Protein AF-A0A183KPU4-F1 (afdb_monomer_lite)

Organism: NCBI:txid6186

InterPro domains:
  IPR036188 FAD/NAD(P)-binding domain superfamily [G3DSA:3.50.50.60] (42-158)
  IPR036188 FAD/NAD(P)-binding domain superfamily [SSF51905] (25-157)
  IPR051205 Ubiquinone biosynthesis monooxygenase UbiH/COQ6 [PTHR43876] (45-157)

Radius of gyration: 27.28 Å; chains: 1; bounding box: 98×34×74 Å

Foldseek 3Di:
DDDDDDDPPPPPPPPPPPPPPPAAEAAEDEADLFLVSLLVVQCVLDPDNPPLCLVVQQVVPDKAFDQKDWADDPPDPDIDMDGHVGPDIDGDRVSSSVSSVCSCPVDPSVPRDDDQPQKHFDDWDDDDPVCLVAWIWTWIDHPVDRDIGIYTYNYYHD

Sequence (158 aa):
MTFLNYHKFLTTSFRGYSVKKLLPKYDVIIVGGGMVGFGLAAVAAASKFLDIGVWEFIQSFRSQPVNKMKVWETKSNLYLTFQRNPLAYIVENDLVIESLCNYLGSNNNSSNVTILYETQAENIQLPSSDHPEHLVRVDVQQRTQAKQETVETDLLVC

Secondary structure (DSSP, 8-state):
---------------------PPPEEEEEE---SHHHHHHHHHHH-SSTT-SSHHHHHHHH--EEEEEEEEE-TTSS-EEEEEEEEEEEE--HHHHHHHHHHHHHHSTTTTS----TTEEEEEEEPPPTT-TTSPEEEEEEETT-S-EEEEEEEEEE-

pLDDT: mean 80.34, std 19.76, range [31.11, 97.19]

Structure (mmCIF, N/CA/C/O backbone):
data_AF-A0A183KPU4-F1
#
_entry.id   AF-A0A183KPU4-F1
#
loop_
_atom_site.group_PDB
_atom_site.id
_atom_site.type_symbol
_atom_site.label_atom_id
_atom_site.label_alt_id
_atom_site.label_comp_id
_atom_site.label_asym_id
_atom_site.label_entity_id
_atom_site.label_seq_id
_atom_site.pdbx_PDB_ins_code
_atom_site.Cartn_x
_atom_site.Cartn_y
_atom_site.Cartn_z
_atom_site.occupancy
_atom_site.B_iso_or_equiv
_atom_site.auth_seq_id
_atom_site.auth_comp_id
_atom_site.auth_asym_id
_atom_site.auth_atom_id
_atom_site.pdbx_PDB_model_num
ATOM 1 N N . MET A 1 1 ? -63.626 -15.645 52.120 1.00 37.94 1 MET A N 1
ATOM 2 C CA . MET A 1 1 ? -62.893 -15.486 50.847 1.00 37.94 1 MET A CA 1
ATOM 3 C C . MET A 1 1 ? -62.095 -14.192 50.923 1.00 37.94 1 MET A C 1
ATOM 5 O O . MET A 1 1 ? -62.644 -13.130 50.699 1.00 37.94 1 MET A O 1
ATOM 9 N N . THR A 1 2 ? -61.002 -14.213 51.680 1.00 33.72 2 THR A N 1
ATOM 10 C CA . THR A 1 2 ? -59.602 -14.320 51.212 1.00 33.72 2 THR A CA 1
ATOM 11 C C . THR A 1 2 ? -59.007 -12.935 50.951 1.00 33.72 2 THR A C 1
ATOM 13 O O . THR A 1 2 ? -59.057 -12.409 49.846 1.00 33.72 2 THR A O 1
ATOM 16 N N . PHE A 1 3 ? -58.444 -12.363 52.018 1.00 36.56 3 PHE A N 1
ATOM 17 C CA . PHE A 1 3 ? -57.412 -11.333 51.963 1.00 36.56 3 PHE A CA 1
ATOM 18 C C . PHE A 1 3 ? -56.105 -11.976 51.476 1.00 36.56 3 PHE A C 1
ATOM 20 O O . PHE A 1 3 ? -55.657 -12.943 52.084 1.00 36.56 3 PHE A O 1
ATOM 27 N N . LEU A 1 4 ? -55.475 -11.434 50.435 1.00 36.81 4 LEU A N 1
ATOM 28 C CA . LEU A 1 4 ? -54.052 -11.642 50.133 1.00 36.81 4 LEU A CA 1
ATOM 29 C C . LEU A 1 4 ? -53.543 -10.367 49.441 1.00 36.81 4 LEU A C 1
ATOM 31 O O . LEU A 1 4 ? -53.951 -10.047 48.332 1.00 36.81 4 LEU A O 1
ATOM 35 N N . ASN A 1 5 ? -52.949 -9.457 50.210 1.00 33.78 5 ASN A N 1
ATOM 36 C CA . ASN A 1 5 ? -51.509 -9.319 50.462 1.00 33.78 5 ASN A CA 1
ATOM 37 C C . ASN A 1 5 ? -50.721 -8.757 49.272 1.00 33.78 5 ASN A C 1
ATOM 39 O O . ASN A 1 5 ? -50.370 -9.445 48.318 1.00 33.78 5 ASN A O 1
ATOM 43 N N . TYR A 1 6 ? -50.404 -7.469 49.415 1.00 39.22 6 TYR A N 1
ATOM 44 C CA . TYR A 1 6 ? -49.372 -6.750 48.692 1.00 39.22 6 TYR A CA 1
ATOM 45 C C . TYR A 1 6 ? -48.013 -7.418 48.909 1.00 39.22 6 TYR A C 1
ATOM 47 O O . TYR A 1 6 ? -47.496 -7.405 50.019 1.00 39.22 6 TYR A O 1
ATOM 55 N N . HIS A 1 7 ? -47.377 -7.878 47.835 1.00 41.19 7 HIS A N 1
ATOM 56 C CA . HIS A 1 7 ? -45.920 -7.963 47.782 1.00 41.19 7 HIS A CA 1
ATOM 57 C C . HIS A 1 7 ? -45.434 -7.410 46.449 1.00 41.19 7 HIS A C 1
ATOM 59 O O . HIS A 1 7 ? -45.338 -8.090 45.431 1.00 41.19 7 HIS A O 1
ATOM 65 N N . LYS A 1 8 ? -45.149 -6.109 46.483 1.00 36.81 8 LYS A N 1
ATOM 66 C CA . LYS A 1 8 ? -44.484 -5.348 45.433 1.00 36.81 8 LYS A CA 1
ATOM 67 C C . LYS A 1 8 ? -43.015 -5.792 45.395 1.00 36.81 8 LYS A C 1
ATOM 69 O O . LYS A 1 8 ? -42.163 -5.164 46.012 1.00 36.81 8 LYS A O 1
ATOM 74 N N . PHE A 1 9 ? -42.716 -6.892 44.709 1.00 33.06 9 PHE A N 1
ATOM 75 C CA . PHE A 1 9 ? -41.335 -7.270 44.403 1.00 33.06 9 PHE A CA 1
ATOM 76 C C . PHE A 1 9 ? -40.839 -6.434 43.220 1.00 33.06 9 PHE A C 1
ATOM 78 O O . PHE A 1 9 ? -40.821 -6.870 42.073 1.00 33.06 9 PHE A O 1
ATOM 85 N N . LEU A 1 10 ? -40.444 -5.193 43.510 1.00 34.44 10 LEU A N 1
ATOM 86 C CA . LEU A 1 10 ? -39.537 -4.451 42.642 1.00 34.44 10 LEU A CA 1
ATOM 87 C C . LEU A 1 10 ? -38.148 -5.054 42.852 1.00 34.44 10 LEU A C 1
ATOM 89 O O . LEU A 1 10 ? -37.408 -4.645 43.743 1.00 34.44 10 LEU A O 1
ATOM 93 N N . THR A 1 11 ? -37.813 -6.076 42.066 1.00 32.03 11 THR A N 1
ATOM 94 C CA . THR A 1 11 ? -36.414 -6.468 41.909 1.00 32.03 11 THR A CA 1
ATOM 95 C C . THR A 1 11 ? -35.737 -5.398 41.063 1.00 32.03 11 THR A C 1
ATOM 97 O O . THR A 1 11 ? -35.736 -5.414 39.834 1.00 32.03 11 THR A O 1
ATOM 100 N N . THR A 1 12 ? -35.224 -4.376 41.742 1.00 31.11 12 THR A N 1
ATOM 101 C CA . THR A 1 12 ? -34.335 -3.396 41.134 1.00 31.11 12 THR A CA 1
ATOM 102 C C . THR A 1 12 ? -32.992 -4.087 40.939 1.00 31.11 12 THR A C 1
ATOM 104 O O . THR A 1 12 ? -32.092 -4.010 41.771 1.00 31.11 12 THR A O 1
ATOM 107 N N . SER A 1 13 ? -32.871 -4.82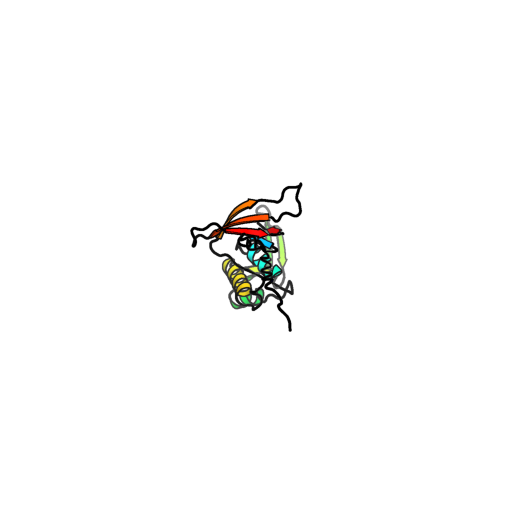6 39.839 1.00 32.31 13 SER A N 1
ATOM 108 C CA . SER A 1 13 ? -31.579 -5.235 39.303 1.00 32.31 13 SER A CA 1
ATOM 109 C C . SER A 1 13 ? -30.843 -3.959 38.893 1.00 32.31 13 SER A C 1
ATOM 111 O O . SER A 1 13 ? -31.006 -3.464 37.776 1.00 32.31 13 SER A O 1
ATOM 113 N N . PHE A 1 14 ? -30.014 -3.423 39.785 1.00 36.34 14 PHE A N 1
ATOM 114 C CA . PHE A 1 14 ? -28.955 -2.503 39.392 1.00 36.34 14 PHE A CA 1
ATOM 115 C C . PHE A 1 14 ? -27.898 -3.308 38.629 1.00 36.34 14 PHE A C 1
ATOM 117 O O . PHE A 1 14 ? -26.853 -3.671 39.162 1.00 36.34 14 PHE A O 1
ATOM 124 N N . ARG A 1 15 ? -28.164 -3.603 37.350 1.00 35.00 15 ARG A N 1
ATOM 125 C CA . ARG A 1 15 ? -27.070 -3.804 36.403 1.00 35.00 15 ARG A CA 1
ATOM 126 C C . ARG A 1 15 ? -26.472 -2.425 36.201 1.00 35.00 15 ARG A C 1
ATOM 128 O O . ARG A 1 15 ? -27.014 -1.611 35.459 1.00 35.00 15 ARG A O 1
ATOM 135 N N . GLY A 1 16 ? -25.384 -2.153 36.915 1.00 35.69 16 GLY A N 1
ATOM 136 C CA . GLY A 1 16 ? -24.474 -1.090 36.536 1.00 35.69 16 GLY A CA 1
ATOM 137 C C . GLY A 1 16 ? -23.959 -1.419 35.142 1.00 35.69 16 GLY A C 1
ATOM 138 O O . GLY A 1 16 ? -22.985 -2.152 34.994 1.00 35.69 16 GLY A O 1
ATOM 139 N N . TYR A 1 17 ? -24.648 -0.934 34.111 1.00 42.22 17 TYR A N 1
ATOM 140 C CA . TYR A 1 17 ? -24.042 -0.797 32.802 1.00 42.22 17 TYR A CA 1
ATOM 141 C C . TYR A 1 17 ? -22.864 0.140 33.027 1.00 42.22 17 TYR A C 1
ATOM 143 O O . TYR A 1 17 ? -23.053 1.308 33.360 1.00 42.22 17 TYR A O 1
ATOM 151 N N . SER A 1 18 ? -21.649 -0.401 32.953 1.00 39.38 18 SER A N 1
ATOM 152 C CA . SER A 1 18 ? -20.448 0.412 32.861 1.00 39.38 18 SER A CA 1
ATOM 153 C C . SER A 1 18 ? -20.680 1.381 31.705 1.00 39.38 18 SER A C 1
ATOM 155 O O . SER A 1 18 ? -20.642 0.981 30.546 1.00 39.38 18 SER A O 1
ATOM 157 N N . VAL A 1 19 ? -20.958 2.651 32.010 1.00 37.25 19 VAL A N 1
ATOM 158 C CA . VAL A 1 19 ? -21.059 3.737 31.023 1.00 37.25 19 VAL A CA 1
ATOM 159 C C . VAL A 1 19 ? -19.643 4.137 30.588 1.00 37.25 19 VAL A C 1
ATOM 161 O O . VAL A 1 19 ? -19.316 5.308 30.434 1.00 37.25 19 VAL A O 1
ATOM 164 N N . LYS A 1 20 ? -18.746 3.159 30.428 1.00 40.34 20 LYS A N 1
ATOM 165 C CA . LYS A 1 20 ? -17.534 3.365 29.652 1.00 40.34 20 LYS A CA 1
ATOM 166 C C . LYS A 1 20 ? -17.987 3.272 28.208 1.00 40.34 20 LYS A C 1
ATOM 168 O O . LYS A 1 20 ? -18.411 2.208 27.765 1.00 40.34 20 LYS A O 1
ATOM 173 N N . LYS A 1 21 ? -17.962 4.407 27.505 1.00 41.34 21 LYS A N 1
ATOM 174 C CA . LYS A 1 21 ? -18.067 4.439 26.045 1.00 41.34 21 LYS A CA 1
ATOM 175 C C . LYS A 1 21 ? -17.112 3.358 25.529 1.00 41.34 21 LYS A C 1
ATOM 177 O O . LYS A 1 21 ? -15.915 3.462 25.784 1.00 41.34 21 LYS A O 1
ATOM 182 N N . LEU A 1 22 ? -17.651 2.289 24.937 1.00 53.22 22 LEU A N 1
ATOM 183 C CA . LEU A 1 22 ? -16.833 1.229 24.350 1.00 53.22 22 LEU 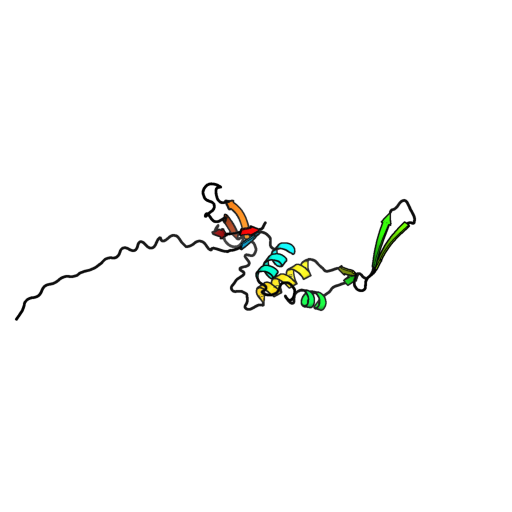A CA 1
ATOM 184 C C . LEU A 1 22 ? -15.892 1.905 23.354 1.00 53.22 22 LEU A C 1
ATOM 186 O O . LEU A 1 22 ? -16.356 2.636 22.474 1.00 53.22 22 LEU A O 1
ATOM 190 N N . LEU A 1 23 ? -14.586 1.743 23.568 1.00 61.66 23 LEU A N 1
ATOM 191 C CA . LEU A 1 23 ? -13.594 2.244 22.629 1.00 61.66 23 LEU A CA 1
ATOM 192 C C . LEU A 1 23 ? -13.758 1.461 21.320 1.00 61.66 23 LEU A C 1
ATOM 194 O O . LEU A 1 23 ? -14.060 0.264 21.371 1.00 61.66 23 LEU A O 1
ATOM 198 N N . PRO A 1 24 ? -13.610 2.106 20.153 1.00 79.38 24 PRO A N 1
ATOM 199 C CA . PRO A 1 24 ? -13.598 1.383 18.893 1.00 79.38 24 PRO A CA 1
ATOM 200 C C . PRO A 1 24 ? -12.443 0.378 18.921 1.00 79.38 24 PRO A C 1
ATOM 202 O O . PRO A 1 24 ? -11.287 0.766 19.111 1.00 79.38 24 PRO A O 1
ATOM 205 N N . LYS A 1 25 ? -12.774 -0.905 18.762 1.00 87.81 25 LYS A N 1
ATOM 206 C CA . LYS A 1 25 ? -11.802 -1.993 18.673 1.00 87.81 25 LYS A CA 1
ATOM 207 C C . LYS A 1 25 ? -11.666 -2.427 17.216 1.00 87.81 25 LYS A C 1
ATOM 209 O O . LYS A 1 25 ? -12.677 -2.676 16.561 1.00 87.81 25 LYS A O 1
ATOM 214 N N . TYR A 1 26 ? -10.428 -2.560 16.760 1.00 89.88 26 TYR A N 1
ATOM 215 C CA . TYR A 1 26 ? -10.066 -3.158 15.478 1.00 89.88 26 TYR A CA 1
ATOM 216 C C . TYR A 1 26 ? -9.167 -4.374 15.714 1.00 89.88 26 TYR A C 1
ATOM 218 O O . TYR A 1 26 ? -8.493 -4.448 16.735 1.00 89.88 26 TYR A O 1
ATOM 226 N N . ASP A 1 27 ? -9.138 -5.331 14.790 1.00 91.12 27 ASP A N 1
ATOM 227 C CA . ASP A 1 27 ? -8.179 -6.444 14.878 1.00 91.12 27 ASP A CA 1
ATOM 228 C C .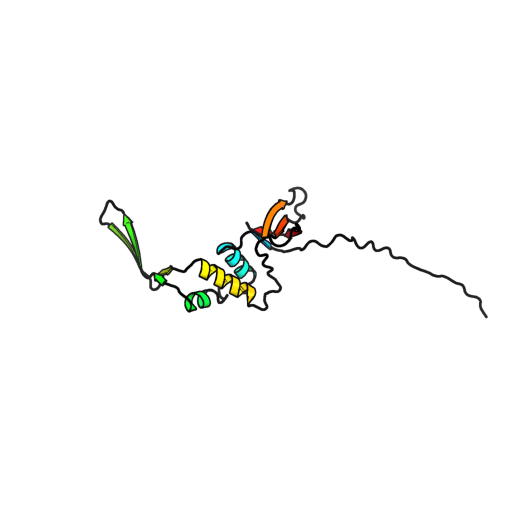 ASP A 1 27 ? -6.774 -5.990 14.445 1.00 91.12 27 ASP A C 1
ATOM 230 O O . ASP A 1 27 ? -5.758 -6.417 14.995 1.00 91.12 27 ASP A O 1
ATOM 234 N N . VAL A 1 28 ? -6.717 -5.094 13.454 1.00 91.19 28 VAL A N 1
ATOM 235 C CA . VAL A 1 28 ? -5.481 -4.529 12.909 1.00 91.19 28 VAL A CA 1
ATOM 236 C C . VAL A 1 28 ? -5.658 -3.029 12.693 1.00 91.19 28 VAL A C 1
ATOM 238 O O . VAL A 1 28 ? -6.637 -2.597 12.084 1.00 91.19 28 VAL A O 1
ATOM 241 N N . ILE A 1 29 ? -4.679 -2.236 13.130 1.00 93.81 29 ILE A N 1
ATOM 242 C CA . ILE A 1 29 ? -4.551 -0.816 12.782 1.00 93.81 29 ILE A CA 1
ATOM 243 C C . ILE A 1 29 ? -3.303 -0.642 11.923 1.00 93.81 29 ILE A C 1
ATOM 245 O O . ILE A 1 29 ? -2.221 -1.100 12.287 1.00 93.81 29 ILE A O 1
ATOM 249 N N . ILE A 1 30 ? -3.460 0.049 10.794 1.00 93.75 30 ILE A N 1
ATOM 250 C CA . ILE A 1 30 ? -2.371 0.408 9.882 1.00 93.75 30 ILE A CA 1
ATOM 251 C C . ILE A 1 30 ? -2.176 1.924 9.957 1.00 93.75 30 ILE A C 1
ATOM 253 O O . ILE A 1 30 ? -3.063 2.693 9.583 1.00 93.75 30 ILE A O 1
ATOM 257 N N . VAL A 1 31 ? -1.015 2.360 10.440 1.00 93.19 31 VAL A N 1
ATOM 258 C CA . VAL A 1 31 ? -0.622 3.767 10.524 1.00 93.19 31 VAL A CA 1
ATOM 259 C C . VAL A 1 31 ? 0.197 4.114 9.287 1.00 93.19 31 VAL A C 1
ATOM 261 O O . VAL A 1 31 ? 1.360 3.754 9.173 1.00 93.19 31 VAL A O 1
ATOM 264 N N . GLY A 1 32 ? -0.423 4.831 8.349 1.00 90.25 32 GLY A N 1
ATOM 265 C CA . GLY A 1 32 ? 0.232 5.317 7.133 1.00 90.25 32 GLY A CA 1
ATOM 266 C C . GLY A 1 32 ? -0.551 4.990 5.863 1.00 90.25 32 GLY A C 1
ATOM 267 O O . GLY A 1 32 ? -0.510 3.874 5.359 1.00 90.25 32 GLY A O 1
ATOM 268 N N . GLY A 1 33 ? -1.222 5.993 5.292 1.00 85.88 33 GLY A N 1
ATOM 269 C CA . GLY A 1 33 ? -1.998 5.879 4.046 1.00 85.88 33 GLY A CA 1
ATOM 270 C C . GLY A 1 33 ? -1.160 6.026 2.770 1.00 85.88 33 GLY A C 1
ATOM 271 O O . GLY A 1 33 ? -1.517 6.800 1.889 1.00 85.88 33 GLY A O 1
ATOM 272 N N . GLY A 1 34 ? -0.004 5.363 2.696 1.00 90.31 34 GLY A N 1
ATOM 273 C CA . GLY A 1 34 ? 0.841 5.341 1.494 1.00 90.31 34 GLY A CA 1
ATOM 274 C C . GLY A 1 34 ? 0.565 4.127 0.603 1.00 90.31 34 GLY A C 1
ATOM 275 O O . GLY A 1 34 ? -0.294 3.305 0.911 1.00 90.31 34 GLY A O 1
ATOM 276 N N . MET A 1 35 ? 1.360 3.952 -0.459 1.00 91.38 35 MET A N 1
ATOM 277 C CA . MET A 1 35 ? 1.256 2.778 -1.348 1.00 91.38 35 MET A CA 1
ATOM 278 C C . MET A 1 35 ? 1.331 1.447 -0.581 1.00 91.38 35 MET A C 1
ATOM 280 O O . MET A 1 35 ? 0.560 0.533 -0.853 1.00 91.38 35 MET A O 1
ATOM 284 N N . VAL A 1 36 ? 2.234 1.341 0.401 1.00 92.62 36 VAL A N 1
ATOM 285 C CA . VAL A 1 36 ? 2.423 0.111 1.189 1.00 92.62 36 VAL A CA 1
ATOM 286 C C . VAL A 1 36 ? 1.269 -0.115 2.163 1.00 92.62 36 VAL A C 1
ATOM 288 O O . VAL A 1 36 ? 0.732 -1.218 2.215 1.00 92.62 36 VAL A O 1
ATOM 291 N N . 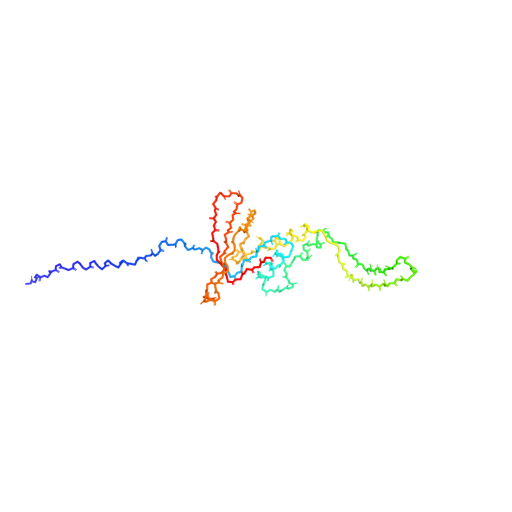GLY A 1 37 ? 0.859 0.916 2.906 1.00 92.38 37 GLY A N 1
ATOM 292 C CA . GLY A 1 37 ? -0.219 0.794 3.889 1.00 92.38 37 GLY A CA 1
ATOM 293 C C . GLY A 1 37 ? -1.567 0.497 3.240 1.00 92.38 37 GLY A C 1
ATOM 294 O O . GLY A 1 37 ? -2.255 -0.431 3.661 1.00 92.38 37 GLY A O 1
ATOM 295 N N . PHE A 1 38 ? -1.906 1.192 2.148 1.00 90.81 38 PHE A N 1
ATOM 296 C CA . PHE A 1 38 ? -3.096 0.857 1.367 1.00 90.81 38 PHE A CA 1
ATOM 297 C C . PHE A 1 38 ? -2.982 -0.502 0.673 1.00 90.81 38 PHE A C 1
ATOM 299 O O . PHE A 1 38 ? -3.979 -1.213 0.593 1.00 90.81 38 PHE A O 1
ATOM 306 N N . GLY A 1 39 ? -1.787 -0.902 0.228 1.00 90.81 39 GLY A N 1
ATOM 307 C CA . GLY A 1 39 ? -1.547 -2.241 -0.312 1.00 90.81 39 GLY A CA 1
ATOM 308 C C . GLY A 1 39 ? -1.834 -3.336 0.715 1.00 90.81 39 GLY A C 1
ATOM 309 O O . GLY A 1 39 ? -2.556 -4.288 0.421 1.00 90.81 39 GLY A O 1
ATOM 310 N N . LEU A 1 40 ? -1.338 -3.173 1.944 1.00 90.31 40 LEU A N 1
ATOM 311 C CA . LEU A 1 40 ? -1.607 -4.096 3.044 1.00 90.31 40 LEU A CA 1
ATOM 312 C C . LEU A 1 40 ? -3.094 -4.115 3.413 1.00 90.31 40 LEU A C 1
ATOM 314 O O . LEU A 1 40 ? -3.661 -5.194 3.565 1.00 90.31 40 LEU A O 1
ATOM 318 N N . ALA A 1 41 ? -3.733 -2.946 3.510 1.00 89.50 41 ALA A N 1
ATOM 319 C CA . ALA A 1 41 ? -5.163 -2.845 3.791 1.00 89.50 41 ALA A CA 1
ATOM 320 C C . ALA A 1 41 ? -6.005 -3.539 2.708 1.00 89.50 41 ALA A C 1
ATOM 322 O O . ALA A 1 41 ? -6.921 -4.293 3.026 1.00 89.50 41 ALA A O 1
ATOM 323 N N . ALA A 1 42 ? -5.668 -3.340 1.430 1.00 87.25 42 ALA A N 1
ATOM 324 C CA . ALA A 1 42 ? -6.353 -3.968 0.303 1.00 87.25 42 ALA A CA 1
ATOM 325 C C . ALA A 1 42 ? -6.228 -5.494 0.338 1.00 87.25 42 ALA A C 1
ATOM 327 O O . ALA A 1 42 ? -7.214 -6.196 0.121 1.00 87.25 42 ALA A O 1
ATOM 328 N N . VAL A 1 43 ? -5.040 -6.008 0.662 1.00 85.69 43 VAL A N 1
ATOM 329 C CA . VAL A 1 43 ? -4.805 -7.447 0.822 1.00 85.69 43 VAL A CA 1
ATOM 330 C C . VAL A 1 43 ? -5.556 -8.009 2.026 1.00 85.69 43 VAL A C 1
ATOM 332 O O . VAL A 1 43 ? -6.179 -9.058 1.902 1.00 85.69 43 VAL A O 1
ATOM 335 N N . ALA A 1 44 ? -5.530 -7.323 3.169 1.00 85.56 44 ALA A N 1
ATOM 336 C CA . ALA A 1 44 ? -6.250 -7.747 4.368 1.00 85.56 44 ALA A CA 1
ATOM 337 C C . ALA A 1 44 ? -7.773 -7.755 4.151 1.00 85.56 44 ALA A C 1
ATOM 339 O O . ALA A 1 44 ? -8.478 -8.596 4.705 1.00 85.56 44 ALA A O 1
ATOM 340 N N . ALA A 1 45 ? -8.277 -6.846 3.312 1.00 81.38 45 ALA A N 1
ATOM 341 C CA . ALA A 1 45 ? -9.679 -6.799 2.917 1.00 81.38 45 ALA A CA 1
ATOM 342 C C . ALA A 1 45 ? -10.058 -7.866 1.878 1.00 81.38 45 ALA A C 1
ATOM 344 O O . ALA A 1 45 ? -11.229 -8.229 1.764 1.00 81.38 45 ALA A O 1
ATOM 345 N N . ALA A 1 46 ? -9.096 -8.343 1.085 1.00 78.50 46 ALA A N 1
ATOM 346 C CA . ALA A 1 46 ? -9.342 -9.275 -0.002 1.00 78.50 46 ALA A CA 1
ATOM 347 C C . ALA A 1 46 ? -9.452 -10.722 0.495 1.00 78.50 46 ALA A C 1
ATOM 349 O O . ALA A 1 46 ? -8.608 -11.223 1.231 1.00 78.50 46 ALA A O 1
ATOM 350 N N . SER A 1 47 ? -10.447 -11.453 -0.009 1.00 66.00 47 SER A N 1
ATOM 351 C CA . SER A 1 47 ? -10.540 -12.907 0.181 1.00 66.00 47 SER A CA 1
ATOM 352 C C . SER A 1 47 ? -9.576 -13.694 -0.722 1.00 66.00 47 SER A C 1
ATOM 354 O O . SER A 1 47 ? -9.315 -14.871 -0.472 1.00 66.00 47 SER A O 1
ATOM 356 N N . LYS A 1 48 ? -9.025 -13.054 -1.767 1.00 63.41 48 LYS A N 1
ATOM 357 C CA . LYS A 1 48 ? -8.017 -13.607 -2.685 1.00 63.41 48 LYS A CA 1
ATOM 358 C C . LYS A 1 48 ? -6.878 -12.610 -2.897 1.00 63.41 48 LYS A C 1
ATOM 360 O O . LYS A 1 48 ? -7.094 -11.504 -3.375 1.00 63.41 48 LYS A O 1
ATOM 365 N N . PHE A 1 49 ? -5.655 -13.050 -2.612 1.00 56.69 49 PHE A N 1
ATOM 366 C CA . PHE A 1 49 ? -4.443 -12.220 -2.582 1.00 56.69 49 PHE A CA 1
ATOM 367 C C . PHE A 1 49 ? -4.042 -11.579 -3.931 1.00 56.69 49 PHE A C 1
ATOM 369 O O . PHE A 1 49 ? -3.350 -10.569 -3.931 1.00 56.69 49 PHE A O 1
ATOM 376 N N . LEU A 1 50 ? -4.445 -12.143 -5.079 1.00 56.47 50 LEU A N 1
ATOM 377 C CA . LEU A 1 50 ? -3.939 -11.744 -6.410 1.00 56.47 50 LEU A CA 1
ATOM 378 C C . LEU A 1 50 ? -4.995 -11.169 -7.364 1.00 56.47 50 LEU A C 1
ATOM 380 O O . LEU A 1 50 ? -4.655 -10.851 -8.496 1.00 56.47 50 LEU A O 1
ATOM 384 N N . ASP A 1 51 ? -6.252 -11.050 -6.938 1.00 68.50 51 ASP A N 1
ATOM 385 C CA . ASP A 1 51 ? -7.377 -10.741 -7.834 1.00 68.50 51 ASP A CA 1
ATOM 386 C C . ASP A 1 51 ? -8.229 -9.598 -7.268 1.00 68.50 51 ASP A C 1
ATOM 388 O O . ASP A 1 51 ? -9.413 -9.748 -6.974 1.00 68.50 51 ASP A O 1
ATOM 392 N N . ILE A 1 52 ? -7.573 -8.464 -7.010 1.00 77.19 52 ILE A N 1
ATOM 393 C CA . ILE A 1 52 ? -8.205 -7.265 -6.436 1.00 77.19 52 ILE A CA 1
ATOM 394 C C . ILE A 1 52 ? -8.579 -6.216 -7.496 1.00 77.19 52 ILE A C 1
ATOM 396 O O . ILE A 1 52 ? -9.048 -5.141 -7.148 1.00 77.19 52 ILE A O 1
ATOM 400 N N . GLY A 1 53 ? -8.371 -6.479 -8.792 1.00 84.44 53 GLY A N 1
ATOM 401 C CA . GLY A 1 53 ? -8.753 -5.555 -9.876 1.00 84.44 53 GLY A CA 1
ATOM 402 C C . GLY A 1 53 ? -7.913 -4.266 -9.977 1.00 84.44 53 GLY A C 1
ATOM 403 O O . GLY A 1 53 ? -8.137 -3.427 -10.850 1.00 84.44 53 GLY A O 1
ATOM 404 N N . VAL A 1 54 ? -6.960 -4.073 -9.060 1.00 89.00 54 VAL A N 1
ATOM 405 C CA . VAL A 1 54 ? -6.132 -2.860 -8.951 1.00 89.00 54 VAL A CA 1
ATOM 406 C C . VAL A 1 54 ? -5.203 -2.711 -10.154 1.00 89.00 54 VAL A C 1
ATOM 408 O O . VAL A 1 54 ? -4.989 -1.605 -10.649 1.00 89.00 54 VAL A O 1
ATOM 411 N N . TRP A 1 55 ? -4.658 -3.822 -10.654 1.00 91.19 55 TRP A N 1
ATOM 412 C CA . TRP A 1 55 ? -3.744 -3.793 -11.791 1.00 91.19 55 TRP A CA 1
ATOM 413 C C . TRP A 1 55 ? -4.465 -3.425 -13.092 1.00 91.19 55 TRP A C 1
ATOM 415 O O . TRP A 1 55 ? -3.964 -2.616 -13.868 1.00 91.19 55 TRP A O 1
ATOM 425 N N . GLU A 1 56 ? -5.667 -3.952 -13.297 1.00 91.62 56 GLU A N 1
ATOM 426 C CA . GLU A 1 56 ? -6.536 -3.656 -14.434 1.00 91.62 56 GLU A CA 1
ATOM 427 C C . GLU A 1 56 ? -6.895 -2.167 -14.464 1.00 91.62 56 GLU A C 1
ATOM 429 O O . GLU A 1 56 ? -6.837 -1.535 -15.521 1.00 91.62 56 GLU A O 1
ATOM 434 N N . PHE A 1 57 ? -7.185 -1.585 -13.293 1.00 91.31 57 PHE A N 1
ATOM 435 C CA . PHE A 1 57 ? -7.368 -0.144 -13.153 1.00 91.31 57 PHE A CA 1
ATOM 436 C C . PHE A 1 57 ? -6.102 0.602 -13.588 1.00 91.31 57 PHE A C 1
ATOM 438 O O . PHE A 1 57 ? -6.170 1.407 -14.510 1.00 91.31 57 PHE A O 1
ATOM 445 N N . ILE A 1 58 ? -4.930 0.282 -13.032 1.00 93.94 58 ILE A N 1
ATOM 446 C CA . ILE A 1 58 ? -3.657 0.928 -13.410 1.00 93.94 58 ILE A CA 1
ATOM 447 C C . ILE A 1 58 ? -3.408 0.843 -14.927 1.00 93.94 58 ILE A C 1
ATOM 449 O O . ILE A 1 58 ? -3.027 1.835 -15.557 1.00 93.94 58 ILE A O 1
ATOM 453 N N . GLN A 1 59 ? -3.656 -0.321 -15.534 1.00 92.88 59 GLN A N 1
ATOM 454 C CA . GLN A 1 59 ? -3.493 -0.530 -16.973 1.00 92.88 59 GLN A CA 1
ATOM 455 C C . GLN A 1 59 ? -4.477 0.280 -17.821 1.00 92.88 59 GLN A C 1
ATOM 457 O O . GLN A 1 59 ? -4.106 0.697 -18.918 1.00 92.88 59 GLN A O 1
ATOM 462 N N . SER A 1 60 ? -5.694 0.525 -17.331 1.00 94.06 60 SER A N 1
ATOM 463 C CA . SER A 1 60 ? -6.694 1.336 -18.037 1.00 94.06 60 SER A CA 1
ATOM 464 C C . SER A 1 60 ? -6.364 2.832 -18.084 1.00 94.06 60 SER A C 1
ATOM 466 O O . SER A 1 60 ? -6.874 3.532 -18.956 1.00 94.06 60 SER A O 1
ATOM 468 N N . PHE A 1 61 ? -5.495 3.316 -17.189 1.00 93.69 61 PHE A N 1
ATOM 469 C CA . PHE A 1 61 ? -5.048 4.710 -17.168 1.00 93.69 61 PHE A CA 1
ATOM 470 C C . PHE A 1 61 ? -3.710 4.866 -17.884 1.00 93.69 61 PHE A C 1
ATOM 472 O O . PHE A 1 61 ? -3.649 5.336 -19.022 1.00 93.69 61 PHE A O 1
ATOM 479 N N . ARG A 1 62 ? -2.613 4.496 -17.215 1.00 91.75 62 ARG A N 1
ATOM 480 C CA . ARG A 1 62 ? -1.267 4.644 -17.764 1.00 91.75 62 ARG A CA 1
ATOM 481 C C . ARG A 1 62 ? -0.282 3.728 -17.055 1.00 91.75 62 ARG A C 1
ATOM 483 O O . ARG A 1 62 ? -0.063 3.815 -15.853 1.00 91.75 62 ARG A O 1
ATOM 490 N N . SER A 1 63 ? 0.403 2.913 -17.844 1.00 94.00 63 SER A N 1
ATOM 491 C CA . SER A 1 63 ? 1.579 2.166 -17.410 1.00 94.00 63 SER A CA 1
ATOM 492 C C . SER A 1 63 ? 2.564 2.071 -18.571 1.00 94.00 63 SER A C 1
ATOM 494 O O . SER A 1 63 ? 2.165 1.886 -19.721 1.00 94.00 63 SER A O 1
ATOM 496 N N . GLN A 1 64 ? 3.857 2.233 -18.291 1.00 96.75 64 GLN A N 1
ATOM 497 C CA . GLN A 1 64 ? 4.899 2.130 -19.311 1.00 96.75 64 GLN A CA 1
ATOM 498 C C . GLN A 1 64 ? 5.635 0.794 -19.153 1.00 96.75 64 GLN A C 1
ATOM 500 O O . GLN A 1 64 ? 6.363 0.624 -18.170 1.00 96.75 64 GLN A O 1
ATOM 505 N N . PRO A 1 65 ? 5.498 -0.156 -20.097 1.00 96.81 65 PRO A N 1
ATOM 506 C CA . PRO A 1 65 ? 6.226 -1.411 -20.024 1.00 96.81 65 PRO A CA 1
ATOM 507 C C . PRO A 1 65 ? 7.720 -1.174 -20.255 1.00 96.81 65 PRO A C 1
ATOM 509 O O . PRO A 1 65 ? 8.145 -0.495 -21.194 1.00 96.81 65 PRO A O 1
ATOM 512 N N . VAL A 1 66 ? 8.529 -1.786 -19.400 1.00 96.94 66 VAL A N 1
ATO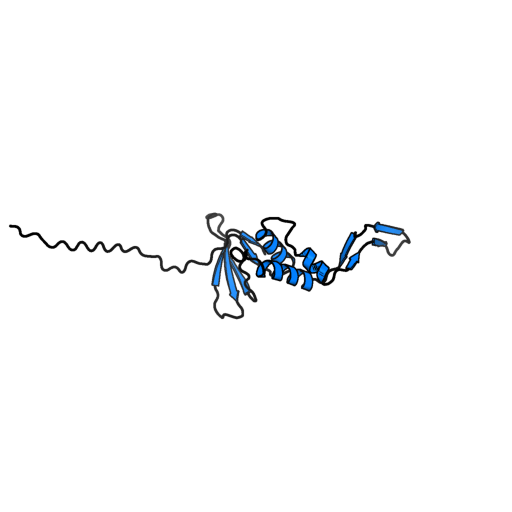M 513 C CA . VAL A 1 66 ? 9.976 -1.890 -19.550 1.00 96.94 66 VAL A CA 1
ATOM 514 C C . VAL A 1 66 ? 10.262 -3.294 -20.050 1.00 96.94 66 VAL A C 1
ATOM 516 O O . VAL A 1 66 ? 10.001 -4.262 -19.347 1.00 96.94 66 VAL A O 1
ATOM 519 N N . ASN A 1 67 ? 10.810 -3.418 -21.258 1.00 97.19 67 ASN A N 1
ATOM 520 C CA . ASN A 1 67 ? 11.113 -4.725 -21.862 1.00 97.19 67 ASN A CA 1
ATOM 521 C C . ASN A 1 67 ? 12.582 -5.136 -21.690 1.00 97.19 67 ASN A C 1
ATOM 523 O O . ASN A 1 67 ? 12.969 -6.284 -21.918 1.00 97.19 67 ASN A O 1
ATOM 527 N N . LYS A 1 68 ? 13.438 -4.177 -21.326 1.00 96.81 68 LYS A N 1
ATOM 528 C CA . LYS A 1 68 ? 14.883 -4.363 -21.273 1.00 96.81 68 LYS A CA 1
ATOM 529 C C . LYS A 1 68 ? 15.505 -3.462 -20.218 1.00 96.81 68 LYS A C 1
ATOM 531 O O . LYS A 1 68 ? 15.255 -2.263 -20.218 1.00 96.81 68 LYS A O 1
ATOM 536 N N . MET A 1 69 ? 16.358 -4.036 -19.379 1.00 97.12 69 MET A N 1
ATOM 537 C CA . MET A 1 69 ? 17.184 -3.318 -18.413 1.00 97.12 69 MET A CA 1
ATOM 538 C C . MET A 1 69 ? 18.654 -3.567 -18.740 1.00 97.12 69 MET A C 1
ATOM 540 O O . MET A 1 69 ? 19.064 -4.709 -18.953 1.00 97.12 69 MET A O 1
ATOM 544 N N . LYS A 1 70 ? 19.444 -2.495 -18.799 1.00 95.88 70 LYS A N 1
ATOM 545 C CA . LYS A 1 70 ? 20.898 -2.556 -18.958 1.00 95.88 70 LYS A CA 1
ATOM 546 C C . LYS A 1 70 ? 21.549 -2.027 -17.692 1.00 95.88 70 LYS A C 1
ATOM 548 O O . LYS A 1 70 ? 21.158 -0.970 -17.212 1.00 95.88 70 LYS A O 1
ATOM 553 N N . VAL A 1 71 ? 22.543 -2.749 -17.196 1.00 96.06 71 VAL A N 1
ATOM 554 C CA . VAL A 1 71 ? 23.361 -2.354 -16.048 1.00 96.06 71 VAL A CA 1
ATOM 555 C C . VAL A 1 71 ? 24.803 -2.273 -16.531 1.00 96.06 71 VAL A C 1
ATOM 557 O O . VAL A 1 71 ? 25.307 -3.236 -17.108 1.00 96.06 71 VAL A O 1
ATOM 560 N N . TRP A 1 72 ? 25.446 -1.124 -16.354 1.00 95.69 72 TRP A N 1
ATOM 561 C CA . TRP A 1 72 ? 26.811 -0.865 -16.818 1.00 95.69 72 TRP A CA 1
ATOM 562 C C . TRP A 1 72 ? 27.625 -0.143 -15.742 1.00 95.69 72 TRP A C 1
ATOM 564 O O . TRP A 1 72 ? 27.067 0.416 -14.799 1.00 95.69 72 TRP A O 1
ATOM 574 N N . GLU A 1 73 ? 28.946 -0.150 -15.905 1.00 94.31 73 GLU A N 1
ATOM 575 C CA . GLU A 1 73 ? 29.891 0.620 -15.092 1.00 94.31 73 GLU A CA 1
ATOM 576 C C . GLU A 1 73 ? 30.552 1.702 -15.958 1.00 94.31 73 GLU A C 1
ATOM 578 O O . GLU A 1 73 ? 30.688 1.552 -17.167 1.00 94.31 73 GLU A O 1
ATOM 583 N N . THR A 1 74 ? 31.001 2.798 -15.350 1.00 93.88 74 THR A N 1
ATOM 584 C CA . THR A 1 74 ? 31.656 3.914 -16.049 1.00 93.88 74 THR A CA 1
ATOM 585 C C . THR A 1 74 ? 33.059 3.582 -16.574 1.00 93.88 74 THR A C 1
ATOM 587 O O . THR A 1 74 ? 33.506 4.187 -17.544 1.00 93.88 74 THR A O 1
ATOM 590 N N . LYS A 1 75 ? 33.792 2.663 -15.929 1.00 93.81 75 LYS A N 1
ATOM 591 C CA . LYS A 1 75 ? 35.224 2.428 -16.205 1.00 93.81 75 LYS A CA 1
ATOM 592 C C . LYS A 1 75 ? 35.508 1.390 -17.290 1.00 93.81 75 LYS A C 1
ATOM 594 O O . LYS A 1 75 ? 36.664 1.221 -17.671 1.00 93.81 75 LYS A O 1
ATOM 599 N N . SER A 1 76 ? 34.492 0.687 -17.780 1.00 93.00 76 SER A N 1
ATOM 600 C CA . SER A 1 76 ? 34.653 -0.316 -18.831 1.00 93.00 76 SER A CA 1
ATOM 601 C C . SER A 1 76 ? 33.506 -0.244 -19.834 1.00 93.00 76 SER A C 1
ATOM 603 O O . SER A 1 76 ? 32.429 0.254 -19.531 1.00 93.00 76 SER A O 1
ATOM 605 N N . ASN A 1 77 ? 33.722 -0.787 -21.033 1.00 89.31 77 ASN A N 1
ATOM 606 C CA . ASN A 1 77 ? 32.671 -0.925 -22.047 1.00 89.31 77 ASN A CA 1
ATOM 607 C C . ASN A 1 77 ? 31.794 -2.176 -21.823 1.00 89.31 77 ASN A C 1
ATOM 609 O O . ASN A 1 77 ? 31.120 -2.633 -22.747 1.00 89.31 77 ASN A O 1
ATOM 613 N N . LEU A 1 78 ? 31.833 -2.772 -20.626 1.00 93.25 78 LEU A N 1
ATOM 614 C CA . LEU A 1 78 ? 31.073 -3.973 -20.289 1.00 93.25 78 LEU A CA 1
ATOM 615 C C . LEU A 1 78 ? 29.709 -3.597 -19.701 1.00 93.25 78 LEU A C 1
ATOM 617 O O . LEU A 1 78 ? 29.587 -2.667 -18.904 1.00 93.25 78 LEU A O 1
ATOM 621 N N . TYR A 1 79 ? 28.674 -4.347 -20.076 1.00 95.44 79 TYR A N 1
ATOM 622 C CA . TYR A 1 79 ? 27.334 -4.201 -19.516 1.00 95.44 79 TYR A CA 1
ATOM 623 C C . TYR A 1 79 ? 26.607 -5.546 -19.446 1.00 95.44 79 TYR A C 1
ATOM 625 O O . TYR A 1 79 ? 26.803 -6.428 -20.282 1.00 95.44 79 TYR A O 1
ATOM 633 N N . LEU A 1 80 ? 25.721 -5.676 -18.462 1.00 96.69 80 LEU A N 1
ATOM 634 C CA . LEU A 1 80 ? 24.786 -6.786 -18.308 1.00 96.69 80 LEU A CA 1
ATOM 635 C C . LEU A 1 80 ? 23.407 -6.362 -18.810 1.00 96.69 80 LEU A C 1
ATOM 637 O O . LEU A 1 80 ? 22.975 -5.225 -18.618 1.00 96.69 80 LEU A O 1
ATOM 641 N N . THR A 1 81 ? 22.711 -7.276 -19.480 1.00 96.88 81 THR A N 1
ATOM 642 C CA . THR A 1 81 ? 21.392 -7.018 -20.061 1.00 96.88 81 THR A CA 1
ATOM 643 C C . THR A 1 81 ? 20.381 -8.040 -19.562 1.00 96.88 81 THR A C 1
ATOM 645 O O . THR A 1 81 ? 20.582 -9.238 -19.732 1.00 96.88 81 THR A O 1
ATOM 648 N N . PHE A 1 82 ? 19.255 -7.555 -19.044 1.00 96.88 82 PHE A N 1
ATOM 649 C CA . PHE A 1 82 ? 18.069 -8.345 -18.720 1.00 96.88 82 PHE A CA 1
ATOM 650 C C . PHE A 1 82 ? 16.959 -7.997 -19.713 1.00 96.88 82 PHE A C 1
ATOM 652 O O . PHE A 1 82 ? 16.710 -6.817 -19.965 1.00 96.88 82 PHE A O 1
ATOM 659 N N . GLN A 1 83 ? 16.294 -8.995 -20.297 1.00 96.00 83 GLN A N 1
ATOM 660 C CA . GLN A 1 83 ? 15.269 -8.770 -21.319 1.00 96.00 83 GLN A CA 1
ATOM 661 C C . GLN A 1 83 ? 14.109 -9.761 -21.161 1.00 96.00 83 GLN A C 1
ATOM 663 O O . GLN A 1 83 ? 14.329 -10.970 -21.140 1.00 96.00 83 GLN A O 1
ATOM 668 N N . ARG A 1 84 ? 12.881 -9.238 -21.055 1.00 95.94 84 ARG A N 1
ATOM 669 C CA . ARG A 1 84 ? 11.600 -9.973 -20.988 1.00 95.94 84 ARG A CA 1
ATOM 670 C C . ARG A 1 84 ? 10.486 -9.094 -21.571 1.00 95.94 84 ARG A C 1
ATOM 672 O O . ARG A 1 84 ? 10.648 -7.883 -21.632 1.00 95.94 84 ARG A O 1
ATOM 679 N N . ASN A 1 85 ? 9.365 -9.678 -21.989 1.00 93.56 85 ASN A N 1
ATOM 680 C CA . ASN A 1 85 ? 8.236 -8.928 -22.550 1.00 93.56 85 ASN A CA 1
ATOM 681 C C . ASN A 1 85 ? 6.941 -9.175 -21.746 1.00 93.56 85 ASN A C 1
ATOM 683 O O . ASN A 1 85 ? 6.294 -10.194 -21.991 1.00 93.56 85 ASN A O 1
ATOM 687 N N . PRO A 1 86 ? 6.559 -8.292 -20.803 1.00 93.44 86 PRO A N 1
ATOM 688 C CA . PRO A 1 86 ? 7.347 -7.197 -20.220 1.00 93.44 86 PRO A CA 1
ATOM 689 C C . PRO A 1 86 ? 8.278 -7.684 -19.092 1.00 93.44 86 PRO A C 1
ATOM 691 O O . PRO A 1 86 ? 8.071 -8.745 -18.503 1.00 93.44 86 PRO A O 1
ATOM 694 N N . LEU A 1 87 ? 9.329 -6.916 -18.794 1.00 95.44 87 LEU A N 1
ATOM 695 C CA . LEU A 1 87 ? 10.225 -7.144 -17.650 1.00 95.44 87 LEU A CA 1
ATOM 696 C C . LEU A 1 87 ? 9.699 -6.467 -16.380 1.00 95.44 87 LEU A C 1
ATOM 698 O O . LEU A 1 87 ? 9.785 -7.049 -15.303 1.00 95.44 87 LEU A O 1
ATOM 702 N N . ALA A 1 88 ? 9.176 -5.251 -16.513 1.00 95.12 88 ALA A N 1
ATOM 703 C CA . ALA A 1 88 ? 8.589 -4.464 -15.434 1.00 95.12 88 ALA A CA 1
ATOM 704 C C . ALA A 1 88 ? 7.633 -3.412 -16.014 1.00 95.12 88 ALA A C 1
ATOM 706 O O . ALA A 1 88 ? 7.528 -3.268 -17.234 1.00 95.12 88 ALA A O 1
ATOM 707 N N . TYR A 1 89 ? 6.987 -2.647 -15.139 1.00 95.94 89 TYR A N 1
ATOM 708 C CA . TYR A 1 89 ? 6.197 -1.479 -15.509 1.00 95.94 89 TYR A CA 1
ATOM 709 C C . TYR A 1 89 ? 6.637 -0.268 -14.693 1.00 95.94 89 TYR A C 1
ATOM 711 O O . TYR A 1 89 ? 6.894 -0.383 -13.497 1.00 95.94 89 TYR A O 1
ATOM 719 N N . ILE A 1 90 ? 6.711 0.888 -15.347 1.00 96.94 90 ILE A N 1
ATOM 720 C CA . ILE A 1 90 ? 6.807 2.187 -14.682 1.00 96.94 90 ILE A CA 1
ATOM 721 C C . ILE A 1 90 ? 5.383 2.722 -14.557 1.00 96.94 90 ILE A C 1
ATOM 723 O O . ILE A 1 90 ? 4.656 2.805 -15.552 1.00 96.94 90 ILE A O 1
ATOM 727 N N . VAL A 1 91 ? 4.996 3.054 -13.331 1.00 95.75 91 VAL A N 1
ATOM 728 C CA . VAL A 1 91 ? 3.659 3.522 -12.959 1.00 95.75 91 VAL A CA 1
ATOM 729 C C . VAL A 1 91 ? 3.815 4.757 -12.079 1.00 95.75 91 VAL A C 1
ATOM 731 O O . VAL A 1 91 ? 4.789 4.874 -11.336 1.00 95.75 91 VAL A O 1
ATOM 734 N N . GLU A 1 92 ? 2.879 5.692 -12.190 1.00 95.00 92 GLU A N 1
ATOM 735 C CA . GLU A 1 92 ? 2.831 6.884 -11.344 1.00 95.00 92 GLU A CA 1
ATOM 736 C C . GLU A 1 92 ? 2.399 6.490 -9.921 1.00 95.00 92 GLU A C 1
ATOM 738 O O . GLU A 1 92 ? 1.431 5.752 -9.747 1.00 95.00 92 GLU A O 1
ATOM 743 N N . ASN A 1 93 ? 3.107 6.969 -8.894 1.00 94.25 93 ASN A N 1
ATOM 744 C CA . ASN A 1 93 ? 2.816 6.590 -7.504 1.00 94.25 93 ASN A CA 1
ATOM 745 C C . ASN A 1 93 ? 1.389 6.973 -7.089 1.00 94.25 93 ASN A C 1
ATOM 747 O O . ASN A 1 93 ? 0.711 6.191 -6.425 1.00 94.25 93 ASN A O 1
ATOM 751 N N . ASP A 1 94 ? 0.923 8.147 -7.517 1.00 95.00 94 ASP A N 1
ATOM 752 C CA . ASP A 1 94 ? -0.422 8.633 -7.200 1.00 95.00 94 ASP A CA 1
ATOM 753 C C . ASP A 1 94 ? -1.497 7.739 -7.825 1.00 95.00 94 ASP A C 1
ATOM 755 O O . ASP A 1 94 ? -2.490 7.440 -7.169 1.00 95.00 94 ASP A O 1
ATOM 759 N N . LEU A 1 95 ? -1.252 7.203 -9.027 1.00 93.69 95 LEU A N 1
ATOM 760 C CA . LEU A 1 95 ? -2.150 6.242 -9.670 1.00 93.69 95 LEU A CA 1
ATOM 761 C C . LEU A 1 95 ? -2.233 4.928 -8.878 1.00 93.69 95 LEU A C 1
ATOM 763 O O . LEU A 1 95 ? -3.308 4.341 -8.766 1.00 93.69 95 LEU A O 1
ATOM 767 N N . VAL A 1 96 ? -1.120 4.472 -8.291 1.00 92.69 96 VAL A N 1
ATOM 768 C CA . VAL A 1 96 ? -1.123 3.295 -7.405 1.00 92.69 96 VAL A CA 1
ATOM 769 C C . VAL A 1 96 ? -1.975 3.571 -6.165 1.00 92.69 96 VAL A C 1
ATOM 771 O O . VAL A 1 96 ? -2.833 2.760 -5.822 1.00 92.69 96 VAL A O 1
ATOM 774 N N . ILE A 1 97 ? -1.793 4.722 -5.517 1.00 91.94 97 ILE A N 1
ATOM 775 C CA . ILE A 1 97 ? -2.577 5.097 -4.330 1.00 91.94 97 ILE A CA 1
ATOM 776 C C . ILE A 1 97 ? -4.064 5.220 -4.678 1.00 91.94 97 ILE A C 1
ATOM 778 O O . ILE A 1 97 ? -4.901 4.645 -3.985 1.00 91.94 97 ILE A O 1
ATOM 782 N N . GLU A 1 98 ? -4.398 5.912 -5.765 1.00 91.75 98 GLU A N 1
ATOM 783 C CA . GLU A 1 98 ? -5.772 6.092 -6.233 1.00 91.75 98 GLU A CA 1
ATOM 784 C C . GLU A 1 98 ? -6.443 4.749 -6.536 1.00 91.75 98 GLU A C 1
ATOM 786 O O . GLU A 1 98 ? -7.554 4.493 -6.075 1.00 91.75 98 GLU A O 1
ATOM 791 N N . SER A 1 99 ? -5.747 3.852 -7.237 1.00 91.31 99 SER A N 1
ATOM 792 C CA . SER A 1 99 ? -6.265 2.521 -7.562 1.00 91.31 99 SER A CA 1
ATOM 793 C C . SER A 1 99 ? -6.600 1.693 -6.313 1.00 91.31 99 SER A C 1
ATOM 795 O O . SER A 1 99 ? -7.647 1.044 -6.256 1.00 91.31 99 SER A O 1
ATOM 797 N N . LEU A 1 100 ? -5.758 1.767 -5.275 1.00 90.62 100 LEU A N 1
ATOM 798 C CA . LEU A 1 100 ? -5.972 1.082 -4.000 1.00 90.62 100 LEU A CA 1
ATOM 799 C C . LEU A 1 100 ? -7.112 1.717 -3.193 1.00 90.62 100 LEU A C 1
ATOM 801 O O . LEU A 1 100 ? -7.956 1.000 -2.656 1.00 90.62 100 LEU A O 1
ATOM 805 N N . CYS A 1 101 ? -7.172 3.049 -3.135 1.00 89.12 101 CYS A N 1
ATOM 806 C CA . CYS A 1 101 ? -8.270 3.778 -2.499 1.00 89.12 101 CYS A CA 1
ATOM 807 C C . CYS A 1 101 ? -9.613 3.444 -3.154 1.00 89.12 101 CYS A C 1
ATOM 809 O O . CYS A 1 101 ? -10.585 3.159 -2.455 1.00 89.12 101 CYS A O 1
ATOM 811 N N . ASN A 1 102 ? -9.660 3.415 -4.487 1.00 88.94 102 ASN A N 1
ATOM 812 C CA . ASN A 1 102 ? -10.862 3.063 -5.235 1.00 88.94 102 ASN A CA 1
ATOM 813 C C . ASN A 1 102 ? -11.299 1.626 -4.941 1.00 88.94 102 ASN A C 1
ATOM 815 O O . ASN A 1 102 ? -12.487 1.393 -4.723 1.00 88.94 102 ASN A O 1
ATOM 819 N N . TYR A 1 103 ? -10.364 0.675 -4.868 1.00 87.75 103 TYR A N 1
ATOM 820 C CA . TYR A 1 103 ? -10.668 -0.707 -4.491 1.00 87.75 103 TYR A CA 1
ATOM 821 C C . TYR A 1 103 ? -11.269 -0.814 -3.080 1.00 87.75 103 TYR A C 1
ATOM 823 O O . TYR A 1 103 ? -12.282 -1.493 -2.886 1.00 87.75 103 TYR A O 1
ATOM 831 N N . LEU A 1 104 ? -10.676 -0.117 -2.107 1.00 87.19 104 LEU A N 1
ATOM 832 C CA . LEU A 1 104 ? -11.141 -0.114 -0.719 1.00 87.19 104 LEU A CA 1
ATOM 833 C C . LEU A 1 104 ? -12.489 0.608 -0.545 1.00 87.19 104 LEU A C 1
ATOM 835 O O . LEU A 1 104 ? -13.279 0.210 0.307 1.00 87.19 104 LEU A O 1
ATOM 839 N N . GLY A 1 105 ? -12.767 1.642 -1.347 1.00 81.25 105 GLY A N 1
ATOM 840 C CA . GLY A 1 105 ? -14.002 2.431 -1.273 1.00 81.25 105 GLY A CA 1
ATOM 841 C C . GLY A 1 105 ? -15.178 1.902 -2.106 1.00 81.25 105 GLY A C 1
ATOM 842 O O . GLY A 1 105 ? -16.326 2.167 -1.759 1.00 81.25 105 GLY A O 1
ATOM 843 N N . SER A 1 106 ? -14.923 1.168 -3.196 1.00 71.88 106 SER A N 1
ATOM 844 C CA . SER A 1 106 ? -15.971 0.763 -4.157 1.00 71.88 106 SER A CA 1
ATOM 845 C C . SER A 1 106 ? -16.667 -0.555 -3.816 1.00 71.88 106 SER A C 1
ATOM 847 O O . SER A 1 106 ? -17.776 -0.807 -4.286 1.00 71.88 106 SER A O 1
ATOM 849 N N . ASN A 1 107 ? -16.031 -1.433 -3.038 1.00 59.31 107 ASN A N 1
ATOM 850 C CA . ASN A 1 107 ? -16.593 -2.746 -2.742 1.00 59.31 107 ASN A CA 1
ATOM 851 C C . ASN A 1 107 ? -17.559 -2.703 -1.552 1.00 59.31 107 ASN A C 1
ATOM 853 O O . ASN A 1 107 ? -17.238 -2.168 -0.496 1.00 59.31 107 ASN A O 1
ATOM 857 N N . ASN A 1 108 ? -18.655 -3.465 -1.657 1.00 51.41 108 ASN A N 1
ATOM 858 C CA . ASN A 1 108 ? -19.506 -3.914 -0.538 1.00 51.41 108 ASN A CA 1
ATOM 859 C C . ASN A 1 108 ? -18.737 -4.704 0.561 1.00 51.41 108 ASN A C 1
ATOM 861 O O . ASN A 1 108 ? -19.352 -5.229 1.484 1.00 51.41 108 ASN A O 1
ATOM 865 N N . ASN A 1 109 ? -17.403 -4.796 0.463 1.00 52.56 109 ASN A N 1
ATOM 866 C CA . ASN A 1 109 ? -16.476 -5.225 1.512 1.00 52.56 109 ASN A CA 1
ATOM 867 C C . ASN A 1 109 ? -16.183 -4.102 2.525 1.00 52.56 109 ASN A C 1
ATOM 869 O O . ASN A 1 109 ? -15.478 -4.330 3.495 1.00 52.56 109 ASN A O 1
ATOM 873 N N . SER A 1 110 ? -16.748 -2.906 2.353 1.00 53.62 110 SER A N 1
ATOM 874 C CA . SER A 1 110 ? -16.616 -1.756 3.257 1.00 53.62 110 SER A CA 1
ATOM 875 C C . SER A 1 110 ? -17.086 -1.993 4.704 1.00 53.62 110 SER A C 1
ATOM 877 O O . SER A 1 110 ? -17.100 -1.055 5.496 1.00 53.62 110 SER A O 1
ATOM 879 N N . SER A 1 111 ? -17.504 -3.206 5.084 1.00 61.62 111 SER A N 1
ATOM 880 C CA . SER A 1 111 ? -17.818 -3.526 6.478 1.00 61.62 111 SER A CA 1
ATOM 881 C C . SER A 1 111 ? -16.582 -3.809 7.335 1.00 61.62 111 SER A C 1
ATOM 883 O O . SER A 1 111 ? -16.679 -3.661 8.548 1.00 61.62 111 SER A O 1
ATOM 885 N N . ASN A 1 112 ? -15.451 -4.244 6.757 1.00 80.88 112 ASN A N 1
ATOM 886 C CA . ASN A 1 112 ? -14.271 -4.655 7.538 1.00 80.88 112 ASN A CA 1
ATOM 887 C C . ASN A 1 112 ? -13.095 -3.665 7.510 1.00 80.88 112 ASN A C 1
ATOM 889 O O . ASN A 1 112 ? -12.158 -3.843 8.286 1.00 80.88 112 ASN A O 1
ATOM 893 N N . VAL A 1 113 ? -13.129 -2.631 6.664 1.00 86.69 113 VAL A N 1
ATOM 894 C CA . VAL A 1 113 ? -12.074 -1.608 6.601 1.00 86.69 113 VAL A CA 1
ATOM 895 C C . VAL A 1 113 ? -12.653 -0.221 6.841 1.00 86.69 113 VAL A C 1
ATOM 897 O O . VAL A 1 113 ? -13.528 0.235 6.109 1.00 86.69 113 VAL A O 1
ATOM 900 N N . THR A 1 114 ? -12.088 0.477 7.825 1.00 88.69 114 THR A N 1
ATOM 901 C CA . THR A 1 114 ? -12.359 1.892 8.095 1.00 88.69 114 THR A CA 1
ATOM 902 C C . THR A 1 114 ? -11.119 2.709 7.756 1.00 88.69 114 THR A C 1
ATOM 904 O O . THR A 1 114 ? -10.054 2.484 8.328 1.00 88.69 114 THR A O 1
ATOM 907 N N . ILE A 1 115 ? -11.252 3.680 6.851 1.00 89.00 115 ILE A N 1
ATOM 908 C CA . ILE A 1 115 ? -10.162 4.599 6.501 1.00 89.00 115 ILE A CA 1
ATOM 909 C C . ILE A 1 115 ? -10.375 5.925 7.232 1.00 89.00 115 ILE A C 1
ATOM 911 O O . ILE A 1 115 ? -11.385 6.600 7.035 1.00 89.00 115 ILE A O 1
ATOM 915 N N . LEU A 1 116 ? -9.406 6.309 8.064 1.00 89.06 116 LEU A N 1
ATOM 916 C CA . LEU A 1 116 ? -9.397 7.587 8.774 1.00 89.06 116 LEU A CA 1
ATOM 917 C C . LEU A 1 116 ? -8.463 8.569 8.059 1.00 89.06 116 LEU A C 1
ATOM 919 O O . LEU A 1 116 ? -7.246 8.546 8.242 1.00 89.06 116 LEU A O 1
ATOM 923 N N . TYR A 1 117 ? -9.034 9.436 7.224 1.00 88.00 117 TYR A N 1
ATOM 924 C CA . TYR A 1 117 ? -8.277 10.480 6.530 1.00 88.00 117 TYR A CA 1
ATOM 925 C C . TYR A 1 117 ? -7.852 11.603 7.479 1.00 88.00 117 TYR A C 1
ATOM 927 O O . TYR A 1 117 ? -8.471 11.821 8.521 1.00 88.00 117 TYR A O 1
ATOM 935 N N . GLU A 1 118 ? -6.771 12.302 7.118 1.00 88.56 118 GLU A N 1
ATOM 936 C CA . GLU A 1 118 ? -6.240 13.462 7.859 1.00 88.56 118 GLU A CA 1
ATOM 937 C C . GLU A 1 118 ? -6.056 13.210 9.364 1.00 88.56 118 GLU A C 1
ATOM 939 O O . GLU A 1 118 ? -6.201 14.108 10.196 1.00 88.56 118 GLU A O 1
ATOM 944 N N . THR A 1 119 ? -5.755 11.962 9.708 1.00 89.19 119 THR A N 1
ATOM 945 C CA . THR A 1 119 ? -5.651 11.480 11.080 1.00 89.19 119 THR A CA 1
ATOM 946 C C . THR A 1 119 ? -4.197 11.151 11.381 1.00 89.19 119 THR A C 1
ATOM 948 O O . THR A 1 119 ? -3.514 10.534 10.563 1.00 89.19 119 THR A O 1
ATOM 951 N N . GLN A 1 120 ? -3.711 11.582 12.542 1.00 90.19 120 GLN A N 1
ATOM 952 C CA . GLN A 1 120 ? -2.371 11.260 13.026 1.00 90.19 120 GLN A CA 1
ATOM 953 C C . GLN A 1 120 ? -2.463 10.390 14.277 1.00 90.19 120 GLN A C 1
ATOM 955 O O . GLN A 1 120 ? -3.301 10.638 15.140 1.00 90.19 120 GLN A O 1
ATOM 960 N N . ALA A 1 121 ? -1.607 9.371 14.356 1.00 91.12 121 ALA A N 1
ATOM 961 C CA . ALA A 1 121 ? -1.378 8.622 15.584 1.00 91.12 121 ALA A CA 1
ATOM 962 C C . ALA A 1 121 ? -0.368 9.403 16.434 1.00 91.12 121 ALA A C 1
ATOM 964 O O . ALA A 1 121 ? 0.766 9.610 16.003 1.00 91.12 121 ALA A O 1
ATOM 965 N N . GLU A 1 122 ? -0.786 9.871 17.606 1.00 90.81 122 GLU A N 1
ATOM 966 C CA . GLU A 1 122 ? 0.046 10.715 18.475 1.00 90.81 122 GLU A CA 1
ATOM 967 C C . GLU A 1 122 ? 0.762 9.907 19.552 1.00 90.81 122 GLU A C 1
ATOM 969 O O . GLU A 1 122 ? 1.920 10.175 19.872 1.00 90.81 122 GLU A O 1
ATOM 974 N N . ASN A 1 123 ? 0.077 8.913 20.115 1.00 91.00 123 ASN A N 1
ATOM 975 C CA . ASN A 1 123 ? 0.597 8.115 21.213 1.00 91.00 123 ASN A CA 1
ATOM 976 C C . ASN A 1 123 ? 0.224 6.646 21.020 1.00 91.00 123 ASN A C 1
ATOM 978 O O . ASN A 1 123 ? -0.924 6.320 20.721 1.00 91.00 123 ASN A O 1
ATOM 982 N N . ILE A 1 124 ? 1.209 5.767 21.192 1.00 92.44 124 ILE A N 1
ATOM 983 C CA . ILE A 1 124 ? 1.061 4.318 21.068 1.00 92.44 124 ILE A CA 1
ATOM 984 C C . ILE A 1 124 ? 1.446 3.703 22.407 1.00 92.44 124 ILE A C 1
ATOM 986 O O . ILE A 1 124 ? 2.593 3.796 22.846 1.00 92.44 124 ILE A O 1
ATOM 990 N N . GLN A 1 125 ? 0.481 3.053 23.044 1.00 91.62 125 GLN A N 1
ATOM 991 C CA . GLN A 1 125 ? 0.652 2.378 24.322 1.00 91.62 125 GLN A CA 1
ATOM 992 C C . GLN A 1 125 ? 0.639 0.873 24.058 1.00 91.62 125 GLN A C 1
ATOM 994 O O . GLN A 1 125 ? -0.392 0.295 23.707 1.00 91.62 125 GLN A O 1
ATOM 999 N N . LEU A 1 126 ? 1.806 0.249 24.197 1.00 89.69 126 LEU A N 1
ATOM 1000 C CA . LEU A 1 126 ? 1.959 -1.196 24.065 1.00 89.69 126 LEU A CA 1
ATOM 1001 C C . LEU A 1 126 ? 1.541 -1.899 25.368 1.00 89.69 126 LEU A C 1
ATOM 1003 O O . LEU A 1 126 ? 1.706 -1.322 26.449 1.00 89.69 126 LEU A O 1
ATOM 1007 N N . PRO A 1 127 ? 1.027 -3.139 25.294 1.00 87.88 127 PRO A N 1
ATOM 1008 C CA . PRO A 1 127 ? 0.756 -3.927 26.487 1.00 87.88 127 PRO A CA 1
ATOM 1009 C C . PRO A 1 127 ? 2.036 -4.206 27.280 1.00 87.88 127 PRO A C 1
ATOM 1011 O O . PRO A 1 127 ? 3.121 -4.358 26.716 1.00 87.88 127 PRO A O 1
ATOM 1014 N N . SER A 1 128 ? 1.905 -4.271 28.607 1.00 85.06 128 SER A N 1
ATOM 1015 C CA . SER A 1 128 ? 3.012 -4.673 29.481 1.00 85.06 128 SER A CA 1
ATOM 1016 C C . SER A 1 128 ? 3.327 -6.154 29.283 1.00 85.06 128 SER A C 1
ATOM 1018 O O . SER A 1 128 ? 2.416 -6.958 29.089 1.00 85.06 128 SER A O 1
ATOM 1020 N N . SER A 1 129 ? 4.597 -6.533 29.435 1.00 81.06 129 SER A N 1
ATOM 1021 C CA . SER A 1 129 ? 5.031 -7.936 29.442 1.00 81.06 129 SER A CA 1
ATOM 1022 C C . SER A 1 129 ? 4.310 -8.783 30.499 1.00 81.06 129 SER A C 1
ATOM 1024 O O . SER A 1 129 ? 4.163 -9.988 30.316 1.00 81.06 129 SER A O 1
ATOM 1026 N N . ASP A 1 130 ? 3.849 -8.153 31.583 1.00 81.06 130 ASP A N 1
ATOM 1027 C CA . ASP A 1 130 ? 3.131 -8.813 32.681 1.00 81.06 130 ASP A CA 1
ATOM 1028 C C . ASP A 1 130 ? 1.650 -9.083 32.362 1.00 81.06 130 ASP A C 1
ATOM 1030 O O . ASP A 1 130 ? 1.016 -9.901 33.025 1.00 81.06 130 ASP A O 1
ATOM 1034 N N . HIS A 1 131 ? 1.107 -8.398 31.352 1.00 77.25 131 HIS A N 1
ATOM 1035 C CA . HIS A 1 131 ? -0.298 -8.456 30.943 1.00 77.25 131 HIS A CA 1
ATOM 1036 C C . HIS A 1 131 ? -0.411 -8.544 29.412 1.00 77.25 131 HIS A C 1
ATOM 1038 O O . HIS A 1 131 ? -0.843 -7.579 28.766 1.00 77.25 131 HIS A O 1
ATOM 1044 N N . PRO A 1 132 ? 0.009 -9.672 28.806 1.00 73.81 132 PRO A N 1
ATOM 1045 C CA . PRO A 1 132 ? 0.000 -9.856 27.354 1.00 73.81 132 PRO A CA 1
ATOM 1046 C C . PRO A 1 132 ? -1.412 -9.871 26.749 1.00 73.81 132 PRO A C 1
ATOM 1048 O O . PRO A 1 132 ? -1.558 -9.747 25.539 1.00 73.81 132 PRO A O 1
ATOM 1051 N N . GLU A 1 133 ? -2.453 -10.022 27.568 1.00 78.50 133 GLU A N 1
ATOM 1052 C CA . GLU A 1 133 ? -3.859 -9.946 27.170 1.00 78.50 133 GLU A CA 1
ATOM 1053 C C . GLU A 1 133 ? -4.339 -8.525 26.844 1.00 78.50 133 GLU A C 1
ATOM 1055 O O . GLU A 1 133 ? -5.439 -8.353 26.313 1.00 78.50 133 GLU A O 1
ATOM 1060 N N . HIS A 1 134 ? -3.563 -7.496 27.198 1.00 84.06 134 HIS A N 1
ATOM 1061 C CA . HIS A 1 134 ? -3.938 -6.117 26.922 1.00 84.06 134 HIS A CA 1
ATOM 1062 C C . HIS A 1 134 ? -3.745 -5.764 25.442 1.00 84.06 134 HIS A C 1
ATOM 1064 O O . HIS A 1 134 ? -2.765 -6.136 24.802 1.00 84.06 134 HIS A O 1
ATOM 1070 N N . LEU A 1 135 ? -4.696 -4.999 24.908 1.00 86.62 135 LEU A N 1
ATOM 1071 C CA . LEU A 1 135 ? -4.651 -4.495 23.540 1.00 86.62 135 LEU A CA 1
ATOM 1072 C C . LEU A 1 135 ? -3.687 -3.315 23.425 1.00 86.62 135 LEU A C 1
ATOM 1074 O O . LEU A 1 135 ? -3.492 -2.554 24.378 1.00 86.62 135 LEU A O 1
ATOM 1078 N N . VAL A 1 136 ? -3.137 -3.125 22.228 1.00 90.88 136 VAL A N 1
ATOM 1079 C CA . VAL A 1 136 ? -2.408 -1.905 21.885 1.00 90.88 136 VAL A CA 1
ATOM 1080 C C . VAL A 1 136 ? -3.407 -0.757 21.835 1.00 90.88 136 VAL A C 1
ATOM 1082 O O . VAL A 1 136 ? -4.435 -0.860 21.164 1.00 90.88 136 VAL A O 1
ATOM 1085 N N . ARG A 1 137 ? -3.108 0.348 22.520 1.00 91.62 137 ARG A N 1
ATOM 1086 C CA . ARG A 1 137 ? -3.916 1.571 22.435 1.00 91.62 137 ARG A CA 1
ATOM 1087 C C . ARG A 1 137 ? -3.217 2.598 21.576 1.00 91.62 137 ARG A C 1
ATOM 1089 O O . ARG A 1 137 ? -2.030 2.859 21.765 1.00 91.62 137 ARG A O 1
ATOM 1096 N N . VAL A 1 138 ? -3.967 3.189 20.660 1.00 92.19 138 VAL A N 1
ATOM 1097 C CA . VAL A 1 138 ? -3.485 4.259 19.795 1.00 92.19 138 VAL A CA 1
ATOM 1098 C C . VAL A 1 138 ? -4.376 5.471 19.996 1.00 92.19 138 VAL A C 1
ATOM 1100 O O . VAL A 1 138 ? -5.584 5.407 19.768 1.00 92.19 138 VAL A O 1
ATOM 1103 N N . ASP A 1 139 ? -3.774 6.574 20.425 1.00 91.94 139 ASP A N 1
ATOM 1104 C CA . ASP A 1 139 ? -4.443 7.865 20.473 1.00 91.94 139 ASP A CA 1
ATOM 1105 C C . ASP A 1 139 ? -4.350 8.500 19.086 1.00 91.94 139 ASP A C 1
ATOM 1107 O O . ASP A 1 139 ? -3.259 8.726 18.551 1.00 91.94 139 ASP A O 1
ATOM 1111 N N . VAL A 1 140 ? -5.511 8.748 18.488 1.00 91.38 140 VAL A N 1
ATOM 1112 C CA . VAL A 1 140 ? -5.653 9.322 17.158 1.00 91.38 140 VAL A CA 1
ATOM 1113 C C . VAL A 1 140 ? -6.253 10.720 17.239 1.00 91.38 140 VAL A C 1
ATOM 1115 O O . VAL A 1 140 ? -7.233 10.970 17.943 1.00 91.38 140 VAL A O 1
ATOM 1118 N N . GLN A 1 141 ? -5.666 11.635 16.476 1.00 89.56 141 GLN A N 1
ATOM 1119 C CA . GLN A 1 141 ? -6.108 13.016 16.357 1.00 89.56 141 GLN A CA 1
ATOM 1120 C C . GLN A 1 141 ? -6.460 13.295 14.896 1.00 89.56 141 GLN A C 1
ATOM 1122 O O . GLN A 1 141 ? -5.594 13.292 14.016 1.00 89.56 141 GLN A O 1
ATOM 1127 N N . GLN A 1 142 ? -7.744 13.528 14.622 1.00 86.25 142 GLN A N 1
ATOM 1128 C CA . GLN A 1 142 ? -8.181 13.975 13.299 1.00 86.25 142 GLN A CA 1
ATOM 1129 C C . GLN A 1 142 ? -7.964 15.483 13.186 1.00 86.25 142 GLN A C 1
ATOM 1131 O O . GLN A 1 142 ? -8.277 16.227 14.111 1.00 86.25 142 GLN A O 1
ATOM 1136 N N . ARG A 1 143 ? -7.460 15.977 12.053 1.00 82.56 143 ARG A N 1
ATOM 1137 C CA . ARG A 1 143 ? -7.285 17.432 11.868 1.00 82.56 143 ARG A CA 1
ATOM 1138 C C . ARG A 1 143 ? -8.608 18.191 11.811 1.00 82.56 143 ARG A C 1
ATOM 1140 O O . ARG A 1 143 ? -8.671 19.346 12.219 1.00 82.56 143 ARG A O 1
ATOM 1147 N N . THR A 1 144 ? -9.660 17.545 11.323 1.00 78.44 144 THR A N 1
ATOM 1148 C CA . THR A 1 144 ? -10.998 18.131 11.177 1.00 78.44 144 THR A CA 1
ATOM 1149 C C . THR A 1 144 ? -1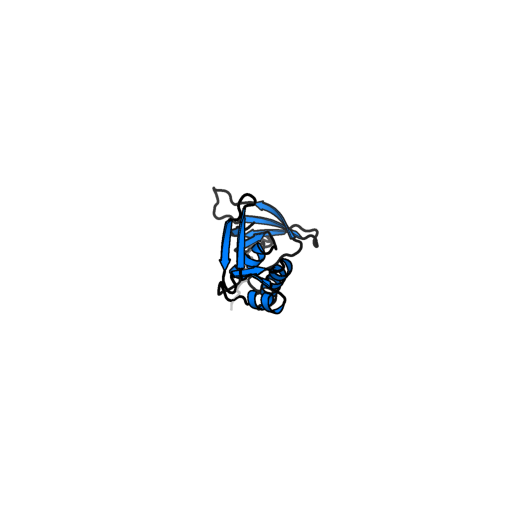1.787 18.184 12.485 1.00 78.44 144 THR A C 1
ATOM 1151 O O . THR A 1 144 ? -12.744 18.949 12.582 1.00 78.44 144 THR A O 1
ATOM 1154 N N . GLN A 1 145 ? -11.392 17.417 13.508 1.00 75.06 145 GLN A N 1
ATOM 1155 C CA . GLN A 1 145 ? -12.064 17.371 14.806 1.00 75.06 145 GLN A CA 1
ATOM 1156 C C . GLN A 1 145 ? -11.066 17.680 15.920 1.00 75.06 145 GLN A C 1
ATOM 1158 O O . GLN A 1 145 ? -10.100 16.957 16.092 1.00 75.06 145 GLN A O 1
ATOM 1163 N N . ALA A 1 146 ? -11.323 18.683 16.761 1.00 73.12 146 ALA A N 1
ATOM 1164 C CA . ALA A 1 146 ? -10.441 19.033 17.888 1.00 73.12 146 ALA A CA 1
ATOM 1165 C C . ALA A 1 146 ? -10.397 17.977 19.019 1.00 73.12 146 ALA A C 1
ATOM 1167 O O . ALA A 1 146 ? -9.894 18.246 20.107 1.00 73.12 146 ALA A O 1
ATOM 1168 N N . LYS A 1 147 ? -10.985 16.800 18.800 1.00 77.38 147 LYS A N 1
ATOM 1169 C CA . LYS A 1 147 ? -11.144 15.757 19.800 1.00 77.38 147 LYS A CA 1
ATOM 1170 C C . LYS A 1 147 ? -10.188 14.607 19.509 1.00 77.38 147 LYS A C 1
ATOM 1172 O O . LYS A 1 147 ? -10.224 14.042 18.421 1.00 77.38 147 LYS A O 1
ATOM 1177 N N . GLN A 1 148 ? -9.409 14.251 20.521 1.00 82.62 148 GLN A N 1
ATOM 1178 C CA . GLN A 1 148 ? -8.592 13.049 20.528 1.00 82.62 148 GLN A CA 1
ATOM 1179 C C . GLN A 1 148 ? -9.484 11.835 20.809 1.00 82.62 148 GLN A C 1
ATOM 1181 O O . GLN A 1 148 ? -10.331 11.865 21.713 1.00 82.62 148 GLN A O 1
ATOM 1186 N N . GLU A 1 149 ? -9.315 10.774 20.028 1.00 87.25 149 GLU A N 1
ATOM 1187 C CA . GLU A 1 149 ? -9.996 9.500 20.238 1.00 87.25 149 GLU A CA 1
ATOM 1188 C C . GLU A 1 149 ? -8.967 8.398 20.473 1.00 87.25 149 GLU A C 1
ATOM 1190 O O . GLU A 1 149 ? -7.926 8.367 19.828 1.00 87.25 149 GLU A O 1
ATOM 1195 N N . THR A 1 150 ? -9.252 7.484 21.396 1.00 90.19 150 THR A N 1
ATOM 1196 C CA . THR A 1 150 ? -8.408 6.308 21.628 1.00 90.19 150 THR A CA 1
ATOM 1197 C C . THR A 1 150 ? -9.054 5.106 20.955 1.00 90.19 150 THR A C 1
ATOM 1199 O O . THR A 1 150 ? -10.240 4.836 21.166 1.00 90.19 150 THR A O 1
ATOM 1202 N N . VAL A 1 151 ? -8.274 4.379 20.163 1.00 90.81 151 VAL A N 1
ATOM 1203 C CA . VAL A 1 151 ? -8.674 3.124 19.518 1.00 90.81 151 VAL A CA 1
ATOM 1204 C C . VAL A 1 151 ? -7.808 1.979 20.029 1.00 90.81 151 VAL A C 1
ATOM 1206 O O . VAL A 1 151 ? -6.635 2.173 20.350 1.00 90.81 151 VAL A O 1
ATOM 1209 N N . GLU A 1 152 ? -8.392 0.789 20.136 1.00 92.81 152 GLU A N 1
ATOM 1210 C CA . GLU A 1 152 ? -7.694 -0.407 20.619 1.00 92.81 152 GLU A CA 1
ATOM 1211 C C . GLU A 1 152 ? -7.512 -1.420 19.483 1.00 92.81 152 GLU A C 1
ATOM 1213 O O . GLU A 1 152 ? -8.405 -1.581 18.646 1.00 92.81 152 GLU A O 1
ATOM 1218 N N . THR A 1 153 ? -6.365 -2.104 19.455 1.00 91.75 153 THR A N 1
ATOM 1219 C CA . THR A 1 153 ? -6.059 -3.122 18.443 1.00 91.75 153 THR A CA 1
ATOM 1220 C C . THR A 1 153 ? -5.266 -4.304 18.978 1.00 91.75 153 THR A C 1
ATOM 1222 O O . THR A 1 153 ? -4.459 -4.155 19.897 1.00 91.75 153 THR A O 1
ATOM 1225 N N . ASP A 1 154 ? -5.480 -5.476 18.380 1.00 90.94 154 ASP A N 1
ATOM 1226 C CA . ASP A 1 154 ? -4.666 -6.670 18.626 1.00 90.94 154 ASP A CA 1
ATOM 1227 C C . ASP A 1 154 ? -3.306 -6.573 17.901 1.00 90.94 154 ASP A C 1
ATOM 1229 O O . ASP A 1 154 ? -2.287 -7.030 18.418 1.00 90.94 154 ASP A O 1
ATOM 1233 N N . LEU A 1 155 ? -3.262 -5.923 16.730 1.00 91.00 155 LEU A N 1
ATOM 1234 C CA . LEU A 1 155 ? -2.039 -5.707 15.952 1.00 91.00 155 LEU A CA 1
ATOM 1235 C C . LEU A 1 155 ? -1.931 -4.265 15.444 1.00 91.00 155 LEU A C 1
ATOM 1237 O O . LEU A 1 155 ? -2.877 -3.713 14.881 1.00 91.00 155 LEU A O 1
ATOM 1241 N N . LEU A 1 156 ? -0.751 -3.665 15.603 1.00 92.31 156 LEU A N 1
ATOM 1242 C CA . LEU A 1 156 ? -0.411 -2.355 15.052 1.00 92.31 156 LEU A CA 1
ATOM 1243 C C . LEU A 1 156 ? 0.686 -2.498 13.992 1.00 92.31 156 LEU A C 1
ATOM 1245 O O . LEU A 1 156 ? 1.718 -3.116 14.248 1.00 92.31 156 LEU A O 1
ATOM 1249 N N . VAL A 1 157 ? 0.469 -1.898 12.823 1.00 93.50 157 VAL A N 1
ATOM 1250 C CA . VAL A 1 157 ? 1.440 -1.809 11.726 1.00 93.50 157 VAL A CA 1
ATOM 1251 C C . VAL A 1 157 ? 1.760 -0.336 11.482 1.00 93.50 157 VAL A C 1
ATOM 1253 O O . VAL A 1 157 ? 0.839 0.443 11.240 1.00 93.50 157 VAL A O 1
ATOM 1256 N N . CYS A 1 158 ? 3.041 0.032 11.536 1.00 85.50 158 CYS A N 1
ATOM 1257 C CA . CYS A 1 158 ? 3.545 1.394 11.329 1.00 85.50 158 CYS A CA 1
ATOM 1258 C C . CYS A 1 158 ? 4.586 1.431 10.206 1.00 85.50 158 CYS A C 1
ATOM 1260 O O . CYS A 1 158 ? 5.309 0.418 10.052 1.00 85.50 158 CYS A O 1
#